Protein AF-A0A972SFL2-F1 (afdb_monomer)

Radius of gyration: 15.7 Å; Cα contacts (8 Å, |Δi|>4): 318; chains: 1; bounding box: 40×34×41 Å

pLDDT: mean 95.36, std 5.45, range [62.06, 98.88]

Foldseek 3Di:
DPDDPWQEEEEEEELQLQADPVQADGHLVSLLVVLVVVVVVLVVNHQYEYEYWQSRHADLVVCVVVPHDQFVRLQVRLVSSLVSLVSNCVSNVVVVAAEFEEECDDDPVRHHHDDLVVSLVCSVVSHYYYYTSQNVGTPDDNVNSQVVSCVSSVTPYYHYDDPDPDDDPDDD

Structure (mmCIF, N/CA/C/O backbone):
data_AF-A0A972SFL2-F1
#
_entry.id   AF-A0A972SFL2-F1
#
loop_
_atom_site.group_PDB
_atom_site.id
_atom_site.type_symbol
_atom_site.label_atom_id
_atom_site.label_alt_id
_atom_site.label_comp_id
_atom_site.label_asym_id
_atom_site.label_entity_id
_atom_site.label_seq_id
_atom_site.pdbx_PDB_ins_code
_atom_site.Cartn_x
_atom_site.Cartn_y
_atom_site.Cartn_z
_atom_site.occupancy
_atom_site.B_iso_or_equiv
_atom_site.auth_seq_id
_atom_site.auth_comp_id
_atom_site.auth_asym_id
_atom_site.auth_atom_id
_atom_site.pdbx_PDB_model_num
ATOM 1 N N . MET A 1 1 ? -21.020 10.020 18.084 1.00 62.06 1 MET A N 1
ATOM 2 C CA . MET A 1 1 ? -20.010 10.045 17.001 1.00 62.06 1 MET A CA 1
ATOM 3 C C . MET A 1 1 ? -20.737 10.301 15.691 1.00 62.06 1 MET A C 1
ATOM 5 O O . MET A 1 1 ? -21.843 9.782 15.561 1.00 62.06 1 MET A O 1
ATOM 9 N N . PRO A 1 2 ? -20.192 11.111 14.768 1.00 68.44 2 PRO A N 1
ATOM 10 C CA . PRO A 1 2 ? -20.811 11.313 13.460 1.00 68.44 2 PRO A CA 1
ATOM 11 C C . PRO A 1 2 ? -20.962 9.970 12.733 1.00 68.44 2 PRO A C 1
ATOM 13 O O . PRO A 1 2 ? -20.103 9.094 12.849 1.00 68.44 2 PRO A O 1
ATOM 16 N N . GLN A 1 3 ? -22.070 9.790 12.015 1.00 87.25 3 GLN A N 1
ATOM 17 C CA . GLN A 1 3 ? -22.313 8.579 11.235 1.00 87.25 3 GLN A CA 1
ATOM 18 C C . GLN A 1 3 ? -21.307 8.510 10.079 1.00 87.25 3 GLN A C 1
ATOM 20 O O . GLN A 1 3 ? -21.287 9.379 9.209 1.00 87.25 3 GLN A O 1
ATOM 25 N N . LEU A 1 4 ? -20.458 7.481 10.073 1.00 93.62 4 LEU A N 1
ATOM 26 C CA . LEU A 1 4 ? -19.480 7.272 9.006 1.00 93.62 4 LEU A CA 1
ATOM 27 C C . LEU A 1 4 ? -20.191 6.881 7.705 1.00 93.62 4 LEU A C 1
ATOM 29 O O . LEU A 1 4 ? -20.907 5.879 7.674 1.00 93.62 4 LEU A O 1
ATOM 33 N N . LYS A 1 5 ? -19.945 7.630 6.621 1.00 95.19 5 LYS A N 1
ATOM 34 C CA . LYS A 1 5 ? -20.406 7.261 5.270 1.00 95.19 5 LYS A CA 1
ATOM 35 C C . LYS A 1 5 ? -19.724 5.985 4.765 1.00 95.19 5 LYS A C 1
ATOM 37 O O . LYS A 1 5 ? -20.370 5.163 4.127 1.00 95.19 5 LYS A O 1
ATOM 42 N N . TYR A 1 6 ? -18.439 5.823 5.082 1.00 97.75 6 TYR A N 1
ATOM 43 C CA . TYR A 1 6 ? -17.633 4.656 4.727 1.00 97.75 6 TYR A CA 1
ATOM 44 C C . TYR A 1 6 ? -17.001 4.075 5.992 1.00 97.75 6 TYR A C 1
ATOM 46 O O . TYR A 1 6 ? -16.354 4.794 6.754 1.00 97.75 6 TYR A O 1
ATOM 54 N N . LYS A 1 7 ? -17.198 2.778 6.226 1.00 97.38 7 LYS A N 1
ATOM 55 C CA . LYS A 1 7 ? -16.657 2.034 7.370 1.00 97.38 7 LYS A CA 1
ATOM 56 C C . LYS A 1 7 ? -15.306 1.410 7.046 1.00 97.38 7 LYS A C 1
ATOM 58 O O . LYS A 1 7 ? -14.456 1.324 7.930 1.00 97.38 7 LYS A O 1
ATOM 63 N N . ARG A 1 8 ? -15.103 0.975 5.801 1.00 98.56 8 ARG A N 1
ATOM 64 C CA . ARG A 1 8 ? -13.852 0.390 5.309 1.00 98.56 8 ARG A CA 1
ATOM 65 C C . ARG A 1 8 ? -13.439 1.071 4.018 1.00 98.56 8 ARG A C 1
ATOM 67 O O . ARG A 1 8 ? -14.210 1.115 3.068 1.00 98.56 8 ARG A O 1
ATOM 74 N N . ILE A 1 9 ? -12.208 1.560 3.968 1.00 98.69 9 ILE A N 1
ATOM 75 C CA . ILE A 1 9 ? -11.667 2.243 2.791 1.00 98.69 9 ILE A CA 1
ATOM 76 C C . ILE A 1 9 ? -10.372 1.583 2.336 1.00 98.69 9 ILE A C 1
ATOM 78 O O . ILE A 1 9 ? -9.632 1.023 3.151 1.00 98.69 9 ILE A O 1
ATOM 82 N N . LEU A 1 10 ? -10.074 1.704 1.044 1.00 98.81 10 LEU A N 1
ATOM 83 C CA . LEU A 1 10 ? -8.732 1.473 0.525 1.00 98.81 10 LEU A CA 1
ATOM 84 C C . LEU A 1 10 ? -8.165 2.780 -0.024 1.00 98.81 10 LEU A C 1
ATOM 86 O O . LEU A 1 10 ? -8.732 3.376 -0.936 1.00 98.81 10 LEU A O 1
ATOM 90 N N . LEU A 1 11 ? -7.035 3.212 0.525 1.00 98.44 11 LEU A N 1
ATOM 91 C CA . LEU A 1 11 ? -6.273 4.354 0.039 1.00 98.44 11 LEU A CA 1
ATOM 92 C C . LEU A 1 11 ? -5.210 3.863 -0.943 1.00 98.44 11 LEU A C 1
ATOM 94 O O . LEU A 1 11 ? -4.313 3.113 -0.560 1.00 98.44 11 LEU A O 1
ATOM 98 N N . LYS A 1 12 ? -5.275 4.302 -2.199 1.00 98.31 12 LYS A N 1
ATOM 99 C CA . LYS A 1 12 ? -4.183 4.118 -3.153 1.00 98.31 12 LYS A CA 1
ATOM 100 C C . LYS A 1 12 ? -3.318 5.366 -3.155 1.00 98.31 12 LYS A C 1
ATOM 102 O O . LYS A 1 12 ? -3.743 6.417 -3.627 1.00 98.31 12 LYS A O 1
ATOM 107 N N . LEU A 1 13 ? -2.092 5.232 -2.669 1.00 97.50 13 LEU A N 1
ATOM 108 C CA . LEU A 1 13 ? -1.100 6.299 -2.629 1.00 97.50 13 LEU A CA 1
ATOM 109 C C . LEU A 1 13 ? -0.102 6.139 -3.780 1.00 97.50 13 LEU A C 1
ATOM 111 O O . LEU A 1 13 ? 0.309 5.027 -4.126 1.00 97.50 13 LEU A O 1
ATOM 115 N N . SER A 1 14 ? 0.306 7.253 -4.388 1.00 95.50 14 SER A N 1
ATOM 116 C CA . SER A 1 14 ? 1.492 7.256 -5.249 1.00 95.50 14 SER A CA 1
ATOM 117 C C . SER A 1 14 ? 2.746 7.043 -4.400 1.00 95.50 14 SER A C 1
ATOM 119 O O . SER A 1 14 ? 2.810 7.520 -3.271 1.00 95.50 14 SER A O 1
ATOM 121 N N . GLY A 1 15 ? 3.763 6.377 -4.954 1.00 95.31 15 GLY A N 1
ATOM 122 C CA . GLY A 1 15 ? 5.074 6.305 -4.297 1.00 95.31 15 GLY A CA 1
ATOM 123 C C . GLY A 1 15 ? 5.714 7.687 -4.147 1.00 95.31 15 GLY A C 1
ATOM 124 O O . GLY A 1 15 ? 6.383 7.955 -3.161 1.00 95.31 15 GLY A O 1
ATOM 125 N N . GLU A 1 16 ? 5.420 8.606 -5.071 1.00 94.75 16 GLU A N 1
ATOM 126 C CA . GLU A 1 16 ? 5.873 10.004 -5.010 1.00 94.75 16 GLU A CA 1
ATOM 127 C C . GLU A 1 16 ? 5.412 10.737 -3.746 1.00 94.75 16 GLU A C 1
ATOM 129 O O . GLU A 1 16 ? 6.054 11.696 -3.341 1.00 94.75 16 GLU A O 1
ATOM 134 N N . ALA A 1 17 ? 4.340 10.279 -3.090 1.00 94.25 17 ALA A N 1
ATOM 135 C CA . ALA A 1 17 ? 3.892 10.856 -1.825 1.00 94.25 17 ALA A CA 1
ATOM 136 C C . ALA A 1 17 ? 4.887 10.621 -0.669 1.00 94.25 17 ALA A C 1
ATOM 138 O O . ALA A 1 17 ? 4.746 11.241 0.380 1.00 94.25 17 ALA A O 1
ATOM 139 N N . LEU A 1 18 ? 5.863 9.726 -0.855 1.00 95.69 18 LEU A N 1
ATOM 140 C CA . LEU A 1 18 ? 6.978 9.479 0.061 1.00 95.69 18 LEU A CA 1
ATOM 141 C C . LEU A 1 18 ? 8.311 10.034 -0.448 1.00 95.69 18 LEU A C 1
ATOM 143 O O . LEU A 1 18 ? 9.333 9.802 0.189 1.00 95.69 18 LEU A O 1
ATOM 147 N N . ALA A 1 19 ? 8.342 10.702 -1.600 1.00 94.50 19 ALA A N 1
ATOM 148 C CA . ALA A 1 19 ? 9.581 11.273 -2.105 1.00 94.50 19 ALA A CA 1
ATOM 149 C C . ALA A 1 19 ? 9.963 12.534 -1.307 1.00 94.50 19 ALA A C 1
ATOM 151 O O . ALA A 1 19 ? 9.071 13.284 -0.900 1.00 94.50 19 ALA A O 1
ATOM 152 N N . PRO A 1 20 ? 11.267 12.808 -1.126 1.00 92.62 20 PRO A N 1
ATOM 153 C CA . PRO A 1 20 ? 11.716 14.124 -0.685 1.00 92.62 20 PRO A CA 1
ATOM 154 C C . PRO A 1 20 ? 11.455 15.170 -1.794 1.00 92.62 20 PRO A C 1
ATOM 156 O O . PRO A 1 20 ? 11.117 14.790 -2.922 1.00 92.62 20 PRO A O 1
ATOM 159 N N . PRO A 1 21 ? 11.623 16.479 -1.529 1.00 86.31 21 PRO A N 1
ATOM 160 C CA . PRO A 1 21 ? 11.429 17.533 -2.532 1.00 86.31 21 PRO A CA 1
ATOM 161 C C . PRO A 1 21 ? 12.227 17.328 -3.831 1.00 86.31 21 PRO A C 1
ATOM 163 O O . PRO A 1 21 ? 11.761 17.698 -4.905 1.00 86.31 21 PRO A O 1
ATOM 166 N N . GLU A 1 22 ? 13.393 16.681 -3.752 1.00 84.12 22 GLU A N 1
ATOM 167 C CA . GLU A 1 22 ? 14.261 16.347 -4.889 1.00 84.12 22 GLU A CA 1
ATOM 168 C C . GLU A 1 22 ? 13.730 15.167 -5.737 1.00 84.12 22 GLU A C 1
ATOM 170 O O . GLU A 1 22 ? 14.279 14.849 -6.790 1.00 84.12 22 GLU A O 1
ATOM 175 N N . GLY A 1 23 ? 12.644 14.512 -5.305 1.00 83.56 23 GLY A N 1
ATOM 176 C CA . GLY A 1 23 ? 11.800 13.636 -6.125 1.00 83.56 23 GLY A CA 1
ATOM 177 C C . GLY A 1 23 ? 12.153 12.144 -6.146 1.00 83.56 23 GLY A C 1
ATOM 178 O O . GLY A 1 23 ? 11.332 11.343 -6.601 1.00 83.56 23 GLY A O 1
ATOM 179 N N . ARG A 1 24 ? 13.321 11.731 -5.636 1.00 90.81 24 ARG A N 1
ATOM 180 C CA . ARG A 1 24 ? 13.754 10.319 -5.616 1.00 90.81 24 ARG A CA 1
ATOM 181 C C . ARG A 1 24 ? 14.160 9.874 -4.213 1.00 90.81 24 ARG A C 1
ATOM 183 O O . ARG A 1 24 ? 14.866 10.588 -3.513 1.00 90.81 24 ARG A O 1
ATOM 190 N N . GLY A 1 25 ? 13.758 8.665 -3.829 1.00 94.50 25 GLY A N 1
ATOM 191 C CA . GLY A 1 25 ? 14.029 8.087 -2.511 1.00 94.50 25 GLY A CA 1
ATOM 192 C C . GLY A 1 25 ? 12.799 8.042 -1.606 1.00 94.50 25 GLY A C 1
ATOM 193 O O . GLY A 1 25 ? 11.668 8.225 -2.056 1.00 94.50 25 GLY A O 1
ATOM 194 N N . VAL A 1 26 ? 13.031 7.751 -0.328 1.00 96.25 26 VAL A N 1
ATOM 195 C CA . VAL A 1 26 ? 11.998 7.691 0.713 1.00 96.25 26 VAL A CA 1
ATOM 196 C C . VAL A 1 26 ? 12.344 8.714 1.785 1.00 96.25 26 VAL A C 1
ATOM 198 O O . VAL A 1 26 ? 13.393 8.599 2.414 1.00 96.25 26 VAL A O 1
ATOM 201 N N . ASP A 1 27 ? 11.471 9.695 1.991 1.00 96.19 27 ASP A N 1
ATOM 202 C CA . ASP A 1 27 ? 11.590 10.702 3.042 1.00 96.19 27 ASP A CA 1
ATOM 203 C C . ASP A 1 27 ? 10.779 10.283 4.284 1.00 96.19 27 ASP A C 1
ATOM 205 O O . ASP A 1 27 ? 9.542 10.220 4.227 1.00 96.19 27 ASP A O 1
ATOM 209 N N . PRO A 1 28 ? 11.436 10.026 5.432 1.00 94.06 28 PRO A N 1
ATOM 210 C CA . PRO A 1 28 ? 10.751 9.742 6.689 1.00 94.06 28 PRO A CA 1
ATOM 211 C C . PRO A 1 28 ? 9.761 10.836 7.111 1.00 94.06 28 PRO A C 1
ATOM 213 O O . PRO A 1 28 ? 8.713 10.517 7.670 1.00 94.06 28 PRO A O 1
ATOM 216 N N . LYS A 1 29 ? 10.035 12.114 6.810 1.00 95.62 29 LYS A N 1
ATOM 217 C CA . LYS A 1 29 ? 9.123 13.219 7.150 1.00 95.62 29 LYS A CA 1
ATOM 218 C C . LYS A 1 29 ? 7.843 13.155 6.323 1.00 95.62 29 LYS A C 1
ATOM 220 O O . LYS A 1 29 ? 6.752 13.359 6.853 1.00 95.62 29 LYS A O 1
ATOM 225 N N . ALA A 1 30 ? 7.949 12.826 5.036 1.00 96.06 30 ALA A N 1
ATOM 226 C CA . ALA A 1 30 ? 6.782 12.608 4.185 1.00 96.06 30 ALA A CA 1
ATOM 227 C C . ALA A 1 30 ? 5.932 11.428 4.696 1.00 96.06 30 ALA A C 1
ATOM 229 O O . ALA A 1 30 ? 4.703 11.531 4.776 1.00 96.06 30 ALA A O 1
ATOM 230 N N . ALA A 1 31 ? 6.581 10.340 5.130 1.00 97.25 31 ALA A N 1
ATOM 231 C CA . ALA A 1 31 ? 5.902 9.206 5.758 1.00 97.25 31 ALA A CA 1
ATOM 232 C C . ALA A 1 31 ? 5.160 9.608 7.045 1.00 97.25 31 ALA A C 1
ATOM 234 O O . ALA A 1 31 ? 4.014 9.205 7.235 1.00 97.25 31 ALA A O 1
ATOM 235 N N . GLU A 1 32 ? 5.758 10.448 7.895 1.00 97.62 32 GLU A N 1
ATOM 236 C CA . GLU A 1 32 ? 5.131 10.977 9.118 1.00 97.62 32 GLU A CA 1
ATOM 237 C C . GLU A 1 32 ? 3.900 11.839 8.825 1.00 97.62 32 GLU A C 1
ATOM 239 O O . GLU A 1 32 ? 2.864 11.701 9.483 1.00 97.62 32 GLU A O 1
ATOM 244 N N . VAL A 1 33 ? 3.971 12.700 7.806 1.00 96.81 33 VAL A N 1
ATOM 245 C CA . VAL A 1 33 ? 2.827 13.517 7.374 1.00 96.81 33 VAL A CA 1
ATOM 246 C C . VAL A 1 33 ? 1.670 12.629 6.912 1.00 96.81 33 VAL A C 1
ATOM 248 O O . VAL A 1 33 ? 0.519 12.863 7.296 1.00 96.81 33 VAL A O 1
ATOM 251 N N . LEU A 1 34 ? 1.953 11.588 6.123 1.00 97.00 34 LEU A N 1
ATOM 252 C CA . LEU A 1 34 ? 0.939 10.620 5.700 1.00 97.00 34 LEU A CA 1
ATOM 253 C C . LEU A 1 34 ? 0.387 9.816 6.879 1.00 97.00 34 LEU A C 1
ATOM 255 O O . LEU A 1 34 ? -0.830 9.658 6.986 1.00 97.00 34 LEU A O 1
ATOM 259 N N . ALA A 1 35 ? 1.251 9.358 7.784 1.00 98.19 35 ALA A N 1
ATOM 260 C CA . ALA A 1 35 ? 0.859 8.627 8.981 1.00 98.19 35 ALA A CA 1
ATOM 261 C C . ALA A 1 35 ? -0.088 9.450 9.863 1.00 98.19 35 ALA A C 1
ATOM 263 O O . ALA A 1 35 ? -1.104 8.928 10.324 1.00 98.19 35 ALA A O 1
ATOM 264 N N . LYS A 1 36 ? 0.172 10.755 10.026 1.00 97.81 36 LYS A N 1
ATOM 265 C CA . LYS A 1 36 ? -0.716 11.665 10.759 1.00 97.81 36 LYS A CA 1
ATOM 266 C C . LYS A 1 36 ? -2.114 11.721 10.135 1.00 97.81 36 LYS A C 1
ATOM 268 O O . LYS A 1 36 ? -3.095 11.549 10.857 1.00 97.81 36 LYS A O 1
ATOM 273 N N . ARG A 1 37 ? -2.207 11.895 8.811 1.00 96.88 37 ARG A N 1
ATOM 274 C CA . ARG A 1 37 ? -3.488 11.942 8.073 1.00 96.88 37 ARG A CA 1
ATOM 275 C C . ARG A 1 37 ? -4.244 10.616 8.147 1.00 96.88 37 ARG A C 1
ATOM 277 O O . ARG A 1 37 ? -5.445 10.598 8.402 1.00 96.88 37 ARG A O 1
ATOM 284 N N . ILE A 1 38 ? -3.543 9.495 7.970 1.00 97.81 38 ILE A N 1
ATOM 285 C CA . ILE A 1 38 ? -4.123 8.155 8.136 1.00 97.81 38 ILE A CA 1
ATOM 286 C C . ILE A 1 38 ? -4.640 7.985 9.567 1.00 97.81 38 ILE A C 1
ATOM 288 O O . ILE A 1 38 ? -5.743 7.481 9.763 1.00 97.81 38 ILE A O 1
ATOM 292 N N . GLY A 1 39 ? -3.886 8.459 10.560 1.00 97.44 39 GLY A N 1
ATOM 293 C CA . GLY A 1 39 ? -4.277 8.420 11.962 1.00 97.44 39 GLY A CA 1
ATOM 294 C C . GLY A 1 39 ? -5.501 9.265 12.292 1.00 97.44 39 GLY A C 1
ATOM 295 O O . GLY A 1 39 ? -6.322 8.850 13.104 1.00 97.44 39 GLY A O 1
ATOM 296 N N . GLU A 1 40 ? -5.667 10.422 11.654 1.00 96.69 40 GLU A N 1
ATOM 297 C CA . GLU A 1 40 ? -6.880 11.237 11.786 1.00 96.69 40 GLU A CA 1
ATOM 298 C C . GLU A 1 40 ? -8.118 10.465 11.324 1.00 96.69 40 GLU A C 1
ATOM 300 O O . GLU A 1 40 ? -9.105 10.423 12.053 1.00 96.69 40 GLU A O 1
ATOM 305 N N . VAL A 1 41 ? -8.040 9.780 10.179 1.00 96.06 41 VAL A N 1
ATOM 306 C CA . VAL A 1 41 ? -9.136 8.951 9.648 1.00 96.06 41 VAL A CA 1
ATOM 307 C C . VAL A 1 41 ? -9.372 7.705 10.505 1.00 96.06 41 VAL A C 1
ATOM 309 O O . VAL A 1 41 ? -10.512 7.377 10.832 1.00 96.06 41 VAL A O 1
ATOM 312 N N . HIS A 1 42 ? -8.302 7.018 10.906 1.00 97.19 42 HIS A N 1
ATOM 313 C CA . HIS A 1 42 ? -8.360 5.821 11.747 1.00 97.19 42 HIS A CA 1
ATOM 314 C C . HIS A 1 42 ? -9.040 6.093 13.096 1.00 97.19 42 HIS A C 1
ATOM 316 O O . HIS A 1 42 ? -9.912 5.326 13.506 1.00 97.19 42 HIS A O 1
ATOM 322 N N . ARG A 1 43 ? -8.737 7.230 13.740 1.00 96.12 43 ARG A N 1
ATOM 323 C CA . ARG A 1 43 ? -9.357 7.647 15.013 1.00 96.12 43 ARG A CA 1
ATOM 324 C C . ARG A 1 43 ? -10.867 7.879 14.924 1.00 96.12 43 ARG A C 1
ATOM 326 O O . ARG A 1 43 ? -11.534 7.856 15.954 1.00 96.12 43 ARG A O 1
ATOM 333 N N . LEU A 1 44 ? -11.422 8.056 13.723 1.00 95.94 44 LEU A N 1
ATOM 334 C CA . LEU A 1 44 ? -12.873 8.116 13.515 1.00 95.94 44 LEU A CA 1
ATOM 335 C C . LEU A 1 44 ? -13.545 6.732 13.591 1.00 95.94 44 LEU A C 1
ATOM 337 O O . LEU A 1 44 ? -14.770 6.655 13.553 1.00 95.94 44 LEU A O 1
ATOM 341 N N . GLY A 1 45 ? -12.770 5.645 13.688 1.00 96.00 45 GLY A N 1
ATOM 342 C CA . GLY A 1 45 ? -13.258 4.263 13.668 1.00 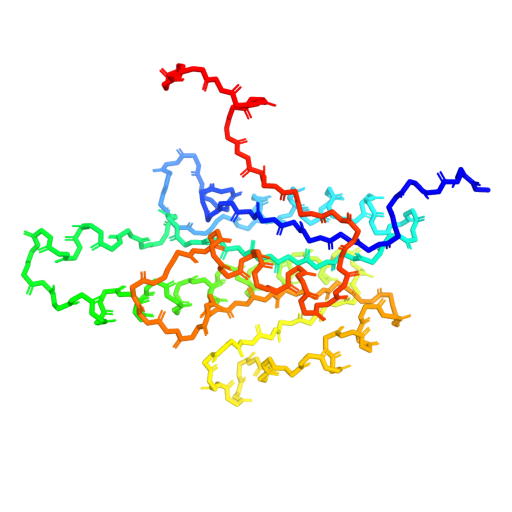96.00 45 GLY A CA 1
ATOM 343 C C . GLY A 1 45 ? -13.308 3.639 12.270 1.00 96.00 45 GLY A C 1
ATOM 344 O O . GLY A 1 45 ? -13.885 2.565 12.098 1.00 96.00 45 GLY A O 1
ATOM 345 N N . VAL A 1 46 ? -12.718 4.296 11.266 1.00 98.12 46 VAL A N 1
ATOM 346 C CA . VAL A 1 46 ? -12.640 3.782 9.892 1.00 98.12 46 VAL A CA 1
ATOM 347 C C . VAL A 1 46 ? -11.572 2.692 9.801 1.00 98.12 46 VAL A C 1
ATOM 349 O O . VAL A 1 46 ? -10.445 2.852 10.266 1.00 98.12 46 VAL A O 1
ATOM 352 N N . GLN A 1 47 ? -11.905 1.586 9.141 1.00 98.69 47 GLN A N 1
ATOM 353 C CA . GLN A 1 47 ? -10.959 0.530 8.800 1.00 98.69 47 GLN A CA 1
ATOM 354 C C . GLN A 1 47 ? -10.165 0.940 7.556 1.00 98.69 47 GLN A C 1
ATOM 356 O O . GLN A 1 47 ? -10.725 1.043 6.463 1.00 98.69 47 GLN A O 1
ATOM 361 N N . VAL A 1 48 ? -8.863 1.177 7.721 1.00 98.81 48 VAL A N 1
ATOM 362 C CA . VAL A 1 48 ? -8.007 1.728 6.663 1.00 98.81 48 VAL A CA 1
ATOM 363 C C . VAL A 1 48 ? -7.087 0.651 6.095 1.00 98.81 48 VAL A C 1
ATOM 365 O O . VAL A 1 48 ? -6.215 0.127 6.793 1.00 98.81 48 VAL A O 1
ATOM 368 N N . ALA A 1 49 ? -7.255 0.358 4.807 1.00 98.88 49 ALA A N 1
ATOM 369 C CA . ALA A 1 49 ? -6.269 -0.355 4.008 1.00 98.88 49 ALA A CA 1
ATOM 370 C C . ALA A 1 49 ? -5.517 0.618 3.093 1.00 98.88 49 ALA A C 1
ATOM 372 O O . ALA A 1 49 ? -6.079 1.617 2.644 1.00 98.88 49 ALA A O 1
ATOM 373 N N . VAL A 1 50 ? -4.258 0.320 2.789 1.00 98.81 50 VAL A N 1
ATOM 374 C CA . VAL A 1 50 ? -3.398 1.154 1.944 1.00 98.81 50 VAL A CA 1
ATOM 375 C C . VAL A 1 50 ? -2.731 0.297 0.876 1.00 98.81 50 VAL A C 1
ATOM 377 O O . VAL A 1 50 ? -2.187 -0.757 1.184 1.00 98.81 50 VAL A O 1
ATOM 380 N N . VAL A 1 51 ? -2.721 0.765 -0.369 1.00 98.75 51 VAL A N 1
ATOM 381 C CA . VAL A 1 51 ? -1.818 0.298 -1.431 1.00 98.75 51 VAL A CA 1
ATOM 382 C C . VAL A 1 51 ? -0.926 1.469 -1.805 1.00 98.75 51 VAL A C 1
ATOM 384 O O . VAL A 1 51 ? -1.429 2.550 -2.104 1.00 98.75 51 VAL A O 1
ATOM 387 N N . ILE A 1 52 ? 0.390 1.273 -1.810 1.00 98.00 52 ILE A N 1
ATOM 388 C CA . ILE A 1 52 ? 1.346 2.330 -2.149 1.00 98.00 52 ILE A CA 1
ATOM 389 C C . ILE A 1 52 ? 2.154 1.968 -3.392 1.00 98.00 52 ILE A C 1
ATOM 391 O O . ILE A 1 52 ? 2.635 0.847 -3.544 1.00 98.00 52 ILE A O 1
ATOM 395 N N . GLY A 1 53 ? 2.261 2.925 -4.315 1.00 97.12 53 GLY A N 1
ATOM 396 C CA . GLY A 1 53 ? 3.098 2.804 -5.503 1.00 97.12 53 GLY A CA 1
ATOM 397 C C . GLY A 1 53 ? 4.590 2.946 -5.201 1.00 97.12 53 GLY A C 1
ATOM 398 O O . GLY A 1 53 ? 4.987 3.124 -4.057 1.00 97.12 53 GLY A O 1
ATOM 399 N N . ALA A 1 54 ? 5.415 2.895 -6.248 1.00 96.25 54 ALA A N 1
ATOM 400 C CA . ALA A 1 54 ? 6.878 2.896 -6.134 1.00 96.25 54 ALA A CA 1
ATOM 401 C C . ALA A 1 54 ? 7.589 3.945 -7.008 1.00 96.25 54 ALA A C 1
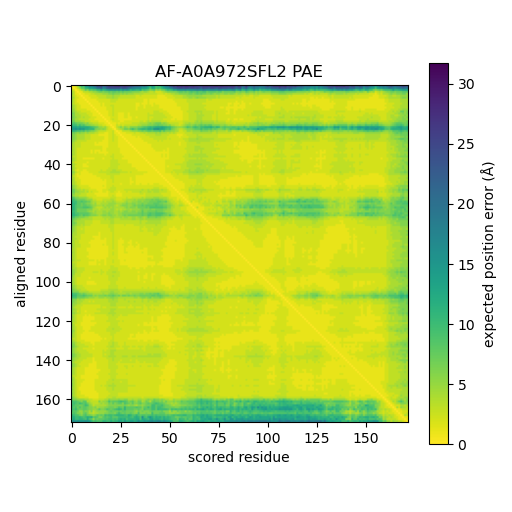ATOM 403 O O . ALA A 1 54 ? 8.805 3.893 -7.145 1.00 96.25 54 ALA A O 1
ATOM 404 N N . GLY A 1 55 ? 6.859 4.901 -7.596 1.00 93.75 55 GLY A N 1
ATOM 405 C CA . GLY A 1 55 ? 7.415 5.861 -8.568 1.00 93.75 55 GLY A CA 1
ATOM 406 C C . GLY A 1 55 ? 8.531 6.776 -8.041 1.00 93.75 55 GLY A C 1
ATOM 407 O O . GLY A 1 55 ? 9.243 7.373 -8.841 1.00 93.75 55 GLY A O 1
ATOM 408 N N . ASN A 1 56 ? 8.696 6.863 -6.719 1.00 95.56 56 ASN A N 1
ATOM 409 C CA . ASN A 1 56 ? 9.796 7.543 -6.028 1.00 95.56 56 ASN A CA 1
ATOM 410 C C . ASN A 1 56 ? 11.107 6.735 -5.998 1.00 95.56 56 ASN A C 1
ATOM 412 O O . ASN A 1 56 ? 12.175 7.304 -5.793 1.00 95.56 56 ASN A O 1
ATOM 416 N N . LEU A 1 57 ? 11.042 5.414 -6.170 1.00 96.12 57 LEU A N 1
ATOM 417 C CA . LEU A 1 57 ? 12.193 4.505 -6.124 1.00 96.12 57 LEU A CA 1
ATOM 418 C C . LEU A 1 57 ? 12.491 3.896 -7.492 1.00 96.12 57 LEU A C 1
ATOM 420 O O . LEU A 1 57 ? 13.653 3.760 -7.879 1.00 96.12 57 LEU A O 1
ATOM 424 N N . TRP A 1 58 ? 11.436 3.526 -8.215 1.00 94.94 58 TRP A N 1
ATOM 425 C CA . TRP A 1 58 ? 11.526 2.807 -9.472 1.00 94.94 58 TRP A CA 1
ATOM 426 C C . TRP A 1 58 ? 10.399 3.189 -10.432 1.00 94.94 58 TRP A C 1
ATOM 428 O O . TRP A 1 58 ? 9.214 3.147 -10.088 1.00 94.94 58 TRP A O 1
ATOM 438 N N . ARG A 1 59 ? 10.775 3.490 -11.677 1.00 89.38 59 ARG A N 1
ATOM 439 C CA . ARG A 1 59 ? 9.858 3.650 -12.808 1.00 89.38 59 ARG A CA 1
ATOM 440 C C . ARG A 1 59 ? 10.221 2.622 -13.872 1.00 89.38 59 ARG A C 1
ATOM 442 O O . ARG A 1 59 ? 11.267 2.733 -14.497 1.00 89.38 59 ARG A O 1
ATOM 449 N N . GLY A 1 60 ? 9.345 1.643 -14.109 1.00 85.69 60 GLY A N 1
ATOM 450 C CA . GLY A 1 60 ? 9.624 0.537 -15.039 1.00 85.69 60 GLY A CA 1
ATOM 451 C C . GLY A 1 60 ? 10.004 0.987 -16.456 1.00 85.69 60 GLY A C 1
ATOM 452 O O . GLY A 1 60 ? 10.836 0.350 -17.095 1.00 85.69 60 GLY A O 1
ATOM 453 N N . ALA A 1 61 ? 9.475 2.129 -16.910 1.00 87.94 61 ALA A N 1
ATOM 454 C CA . ALA A 1 61 ? 9.830 2.732 -18.195 1.00 87.94 61 ALA A CA 1
ATOM 455 C C . ALA A 1 61 ? 11.338 3.033 -18.332 1.00 87.94 61 ALA A C 1
ATOM 457 O O . ALA A 1 61 ? 11.888 2.849 -19.415 1.00 87.94 61 ALA A O 1
ATOM 458 N N . GLU A 1 62 ? 12.019 3.424 -17.246 1.00 87.56 62 GLU A N 1
ATOM 459 C CA . GLU A 1 62 ? 13.470 3.677 -17.251 1.00 87.56 62 GLU A CA 1
ATOM 460 C C . GLU A 1 62 ? 14.266 2.392 -17.514 1.00 87.56 62 GLU A C 1
ATOM 462 O O . GLU A 1 62 ? 15.251 2.410 -18.249 1.00 87.56 62 GLU A O 1
ATOM 467 N N . GLY A 1 63 ? 13.835 1.266 -16.936 1.00 88.38 63 GLY A N 1
ATOM 468 C CA . GLY A 1 63 ? 14.467 -0.035 -17.159 1.00 88.38 63 GLY A CA 1
ATOM 469 C C . GLY A 1 63 ? 14.270 -0.526 -18.593 1.00 88.38 63 GLY A C 1
ATOM 470 O O . GLY A 1 63 ? 15.232 -0.920 -19.252 1.00 88.38 63 GLY A O 1
ATOM 471 N N . LEU A 1 64 ? 13.035 -0.445 -19.095 1.00 90.88 64 LEU A N 1
ATOM 472 C CA . LEU A 1 64 ? 12.684 -0.861 -20.457 1.00 90.88 64 LEU A CA 1
ATOM 473 C C . LEU A 1 64 ? 13.473 -0.087 -21.516 1.00 90.88 64 LEU A C 1
ATOM 475 O O . LEU A 1 64 ? 14.012 -0.688 -22.442 1.00 90.88 64 LEU A O 1
ATOM 479 N N . ALA A 1 65 ? 13.611 1.231 -21.343 1.00 92.31 65 ALA A N 1
ATOM 480 C CA . ALA A 1 65 ? 14.384 2.085 -22.247 1.00 92.31 65 ALA A CA 1
ATOM 481 C C . ALA A 1 65 ? 15.870 1.690 -22.340 1.00 92.31 65 ALA A C 1
ATOM 483 O O . ALA A 1 65 ? 16.556 2.071 -23.285 1.00 92.31 65 ALA A O 1
ATOM 484 N N . ARG A 1 66 ? 16.375 0.919 -21.369 1.00 93.31 66 ARG A N 1
ATOM 485 C CA . ARG A 1 66 ? 17.765 0.447 -21.295 1.00 93.31 66 ARG A CA 1
ATOM 486 C C . ARG A 1 66 ? 17.904 -1.052 -21.584 1.00 93.31 66 ARG A C 1
ATOM 488 O O . ARG A 1 66 ? 18.956 -1.620 -21.306 1.00 93.31 66 ARG A O 1
ATOM 495 N N . GLY A 1 67 ? 16.865 -1.688 -22.131 1.00 94.06 67 GLY A N 1
ATOM 496 C CA . GLY A 1 67 ? 16.886 -3.096 -22.542 1.00 94.06 67 GLY A CA 1
ATOM 497 C C . GLY A 1 67 ? 16.595 -4.103 -21.427 1.00 94.06 67 GLY A C 1
ATOM 498 O O . GLY A 1 67 ? 16.852 -5.291 -21.604 1.00 94.06 67 GLY A O 1
ATOM 499 N N . MET A 1 68 ? 16.072 -3.662 -20.278 1.00 96.00 68 MET A N 1
ATOM 500 C CA . MET A 1 68 ? 15.629 -4.580 -19.227 1.00 96.00 68 MET A CA 1
ATOM 501 C C . MET A 1 68 ? 14.381 -5.348 -19.671 1.00 96.00 68 MET A C 1
ATOM 503 O O . MET A 1 68 ? 13.458 -4.765 -20.239 1.00 96.00 68 MET A O 1
ATOM 507 N N . ASP A 1 69 ? 14.321 -6.637 -19.342 1.00 96.81 69 ASP A N 1
ATOM 508 C CA . ASP A 1 69 ? 13.101 -7.423 -19.497 1.00 96.81 69 ASP A CA 1
ATOM 509 C C . ASP A 1 69 ? 11.941 -6.827 -18.674 1.00 96.81 69 ASP A C 1
ATOM 511 O O . ASP A 1 69 ? 12.108 -6.386 -17.530 1.00 96.81 69 ASP A O 1
ATOM 515 N N . ARG A 1 70 ? 10.738 -6.839 -19.255 1.00 95.06 70 ARG A N 1
ATOM 516 C CA . ARG A 1 70 ? 9.557 -6.221 -18.649 1.00 95.06 70 ARG A CA 1
ATOM 517 C C . ARG A 1 70 ? 9.179 -6.867 -17.322 1.00 95.06 70 ARG A C 1
ATOM 519 O O . ARG A 1 70 ? 8.850 -6.145 -16.381 1.00 95.06 70 ARG A O 1
ATOM 526 N N . ALA A 1 71 ? 9.230 -8.194 -17.230 1.00 96.25 71 ALA A N 1
ATOM 527 C CA . ALA A 1 71 ? 8.870 -8.882 -15.998 1.00 96.25 71 ALA A CA 1
ATOM 528 C C . ALA A 1 71 ? 9.850 -8.541 -14.873 1.00 96.25 71 ALA A C 1
ATOM 530 O O . ALA A 1 71 ? 9.434 -8.223 -13.758 1.00 96.25 71 ALA A O 1
ATOM 531 N N . THR A 1 72 ? 11.142 -8.502 -15.195 1.00 96.94 72 THR A N 1
ATOM 532 C CA . THR A 1 72 ? 12.199 -8.082 -14.266 1.00 96.94 72 THR A CA 1
ATOM 533 C C . THR A 1 72 ? 11.980 -6.652 -13.762 1.00 96.94 72 THR A C 1
ATOM 535 O O . TH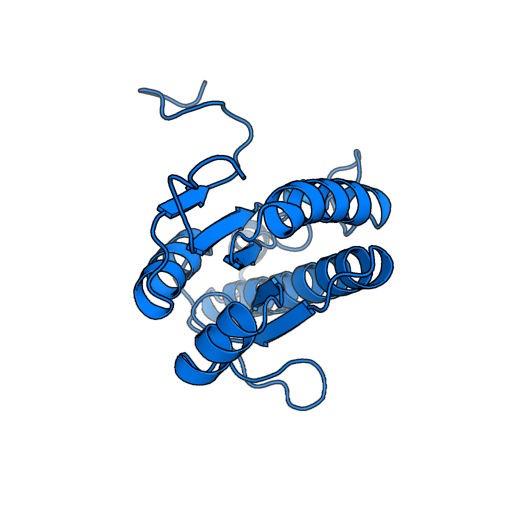R A 1 72 ? 12.009 -6.411 -12.552 1.00 96.94 72 THR A O 1
ATOM 538 N N . ALA A 1 73 ? 11.680 -5.709 -14.663 1.00 96.94 73 ALA A N 1
ATOM 539 C CA . ALA A 1 73 ? 11.393 -4.323 -14.296 1.00 96.94 73 ALA A CA 1
ATOM 540 C C . ALA A 1 73 ? 10.164 -4.204 -13.377 1.00 96.94 73 ALA A C 1
ATOM 542 O O . ALA A 1 73 ? 10.168 -3.418 -12.427 1.00 96.94 73 ALA A O 1
ATOM 543 N N . ASP A 1 74 ? 9.117 -4.992 -13.616 1.00 97.12 74 ASP A N 1
ATOM 544 C CA . ASP A 1 74 ? 7.917 -4.968 -12.780 1.00 97.12 74 ASP A CA 1
ATOM 545 C C . ASP A 1 74 ? 8.170 -5.598 -11.398 1.00 97.12 74 ASP A C 1
ATOM 547 O O . ASP A 1 74 ? 7.696 -5.061 -10.394 1.00 97.12 74 ASP A O 1
ATOM 551 N N . TYR A 1 75 ? 8.979 -6.662 -11.300 1.00 97.38 75 TYR A N 1
ATOM 552 C CA . TYR A 1 75 ? 9.412 -7.216 -10.008 1.00 97.38 75 TYR A CA 1
ATOM 553 C C . TYR A 1 75 ? 10.224 -6.217 -9.187 1.00 97.38 75 TYR A C 1
ATOM 555 O O . TYR A 1 75 ? 9.967 -6.073 -7.991 1.00 97.38 75 TYR A O 1
ATOM 563 N N . MET A 1 76 ? 11.130 -5.461 -9.813 1.00 97.62 76 MET A N 1
ATOM 564 C CA . MET A 1 76 ? 11.828 -4.362 -9.134 1.00 97.62 76 MET A CA 1
ATOM 565 C C . MET A 1 76 ? 10.840 -3.322 -8.595 1.00 97.62 76 MET A C 1
ATOM 567 O O . MET A 1 76 ? 10.959 -2.887 -7.450 1.00 97.62 76 MET A O 1
ATOM 571 N N . GLY A 1 77 ? 9.812 -2.982 -9.379 1.00 97.50 77 GLY A N 1
ATOM 572 C CA . GLY A 1 77 ? 8.725 -2.112 -8.935 1.00 97.50 77 GLY A CA 1
ATOM 573 C C . GLY A 1 77 ? 7.962 -2.678 -7.738 1.00 97.50 77 GLY A C 1
ATOM 574 O O . GLY A 1 77 ? 7.727 -1.962 -6.766 1.00 97.50 77 GLY A O 1
ATOM 575 N N . MET A 1 78 ? 7.615 -3.965 -7.763 1.00 98.12 78 MET A N 1
ATOM 576 C CA . MET A 1 78 ? 6.928 -4.639 -6.659 1.00 98.12 78 MET A CA 1
ATOM 577 C C . MET A 1 78 ? 7.774 -4.647 -5.378 1.00 98.12 78 MET A C 1
ATOM 579 O O . MET A 1 78 ? 7.253 -4.322 -4.311 1.00 98.12 78 MET A O 1
ATOM 583 N N . LEU A 1 79 ? 9.077 -4.921 -5.468 1.00 98.12 79 LEU A N 1
ATOM 584 C CA . LEU A 1 79 ? 9.990 -4.832 -4.322 1.00 98.12 79 LEU A CA 1
ATOM 585 C C . LEU A 1 79 ? 10.109 -3.394 -3.799 1.00 98.12 79 LEU A C 1
ATOM 587 O O . LEU A 1 79 ? 10.061 -3.168 -2.591 1.00 98.12 79 LEU A O 1
ATOM 591 N N . ALA A 1 80 ? 10.156 -2.403 -4.687 1.00 98.06 80 ALA A N 1
ATOM 592 C CA . ALA A 1 80 ? 10.148 -1.000 -4.294 1.00 98.06 80 ALA A CA 1
ATOM 593 C C . ALA A 1 80 ? 8.847 -0.593 -3.567 1.00 98.06 80 ALA A C 1
ATOM 595 O O . ALA A 1 80 ? 8.896 0.186 -2.614 1.00 98.06 80 ALA A O 1
ATOM 596 N N . THR A 1 81 ? 7.683 -1.166 -3.918 1.00 98.38 81 THR A N 1
ATOM 597 C CA . THR A 1 81 ? 6.453 -0.933 -3.129 1.00 98.38 81 THR A CA 1
ATOM 598 C C . THR A 1 81 ? 6.565 -1.477 -1.705 1.00 98.38 81 THR A C 1
ATOM 600 O O . THR A 1 81 ? 6.000 -0.885 -0.788 1.00 98.38 81 THR A O 1
ATOM 603 N N . MET A 1 82 ? 7.320 -2.562 -1.490 1.00 98.31 82 MET A N 1
ATOM 604 C CA . MET A 1 82 ? 7.558 -3.097 -0.147 1.00 98.31 82 MET A CA 1
ATOM 605 C C . MET A 1 82 ? 8.444 -2.177 0.683 1.00 98.31 82 MET A C 1
ATOM 607 O O . MET A 1 82 ? 8.165 -1.984 1.862 1.00 98.31 82 MET A O 1
ATOM 611 N N . MET A 1 83 ? 9.456 -1.554 0.075 1.00 98.25 83 MET A N 1
ATOM 612 C CA . MET A 1 83 ? 10.284 -0.550 0.755 1.00 98.25 83 MET A CA 1
ATOM 613 C C . MET A 1 83 ? 9.426 0.619 1.258 1.00 98.25 83 MET A C 1
ATOM 615 O O . MET A 1 83 ? 9.499 0.989 2.428 1.00 98.25 83 MET A O 1
ATOM 619 N N . ASN A 1 84 ? 8.542 1.139 0.401 1.00 98.31 84 ASN A N 1
ATOM 620 C CA . ASN A 1 84 ? 7.589 2.183 0.778 1.00 98.31 84 ASN A CA 1
ATOM 621 C C . ASN A 1 84 ? 6.592 1.718 1.850 1.00 98.31 84 ASN A C 1
ATOM 623 O O . ASN A 1 84 ? 6.264 2.479 2.759 1.00 98.31 84 ASN A O 1
ATOM 627 N N . ALA A 1 85 ? 6.114 0.473 1.764 1.00 98.50 85 ALA A N 1
ATOM 628 C CA . ALA A 1 85 ? 5.194 -0.090 2.747 1.00 98.50 85 ALA A CA 1
ATOM 629 C C . ALA A 1 85 ? 5.826 -0.185 4.143 1.00 98.50 85 ALA A C 1
ATOM 631 O O . ALA A 1 85 ? 5.163 0.137 5.125 1.00 98.50 85 ALA A O 1
ATOM 632 N N . LEU A 1 86 ? 7.099 -0.581 4.231 1.00 98.38 86 LEU A N 1
ATOM 633 C CA . LEU A 1 86 ? 7.837 -0.654 5.494 1.00 98.38 86 LEU A CA 1
ATOM 634 C C . LEU A 1 86 ? 8.082 0.733 6.096 1.00 98.38 86 LEU A C 1
ATOM 636 O O . LEU A 1 86 ? 7.860 0.921 7.288 1.00 98.38 86 LEU A O 1
ATOM 640 N N . ALA A 1 87 ? 8.471 1.713 5.276 1.00 98.31 87 ALA A N 1
ATOM 641 C CA . ALA A 1 87 ? 8.661 3.087 5.741 1.00 98.31 87 ALA A CA 1
ATOM 642 C C . ALA A 1 87 ? 7.358 3.701 6.278 1.00 98.31 87 ALA A C 1
ATOM 644 O O . ALA A 1 87 ? 7.343 4.336 7.331 1.00 98.31 87 ALA A O 1
ATOM 645 N N . LEU A 1 88 ? 6.243 3.474 5.576 1.00 98.56 88 LEU A N 1
ATOM 646 C CA . LEU A 1 88 ? 4.936 3.941 6.024 1.00 98.56 88 LEU A CA 1
ATOM 647 C C . LEU A 1 88 ? 4.453 3.186 7.273 1.00 98.56 88 LEU A C 1
ATOM 649 O O . LEU A 1 88 ? 3.855 3.801 8.151 1.00 98.56 88 LEU A O 1
ATOM 653 N N . MET A 1 89 ? 4.720 1.880 7.375 1.00 98.62 89 MET A N 1
ATOM 654 C CA . MET A 1 89 ? 4.410 1.090 8.570 1.00 98.62 89 MET A CA 1
ATOM 655 C C . MET A 1 89 ? 5.098 1.670 9.803 1.00 98.62 89 MET A C 1
ATOM 657 O O . MET A 1 89 ? 4.407 1.952 10.776 1.00 98.62 89 MET A O 1
ATOM 661 N N . ASP A 1 90 ? 6.413 1.895 9.743 1.00 98.50 90 ASP A N 1
ATOM 662 C CA . ASP A 1 90 ? 7.174 2.480 10.853 1.00 98.50 90 ASP A CA 1
ATOM 663 C C . ASP A 1 90 ? 6.581 3.828 11.288 1.00 98.50 90 ASP A C 1
ATOM 665 O O . ASP A 1 90 ? 6.284 4.031 12.464 1.00 98.50 90 ASP A O 1
ATOM 669 N N . ALA A 1 91 ? 6.310 4.725 10.336 1.00 98.56 91 ALA A N 1
ATOM 670 C CA . ALA A 1 91 ? 5.735 6.032 10.637 1.00 98.56 91 ALA A CA 1
ATOM 671 C C . ALA A 1 91 ? 4.347 5.941 11.305 1.00 98.56 91 ALA A C 1
ATOM 673 O O . ALA A 1 91 ? 4.057 6.696 12.236 1.00 98.56 91 ALA A O 1
ATOM 674 N N . ILE A 1 92 ? 3.487 5.014 10.865 1.00 98.62 92 ILE A N 1
ATOM 675 C CA . ILE A 1 92 ? 2.158 4.803 11.460 1.00 98.62 92 ILE A CA 1
ATOM 676 C C . ILE A 1 92 ? 2.268 4.160 12.851 1.00 98.62 92 ILE A C 1
ATOM 678 O O . ILE A 1 92 ? 1.552 4.563 13.771 1.00 98.62 92 ILE A O 1
ATOM 682 N N . GLU A 1 93 ? 3.176 3.201 13.040 1.00 98.44 93 GLU A N 1
ATOM 683 C CA . GLU A 1 93 ? 3.391 2.564 14.343 1.00 98.44 93 GLU A CA 1
ATOM 684 C C . GLU A 1 93 ? 3.998 3.535 15.362 1.00 98.44 93 GLU A C 1
ATOM 686 O O . GLU A 1 93 ? 3.542 3.570 16.506 1.00 98.44 93 GLU A O 1
ATOM 691 N N . ARG A 1 94 ? 4.925 4.412 14.948 1.00 97.69 94 ARG A N 1
ATOM 692 C CA . ARG A 1 94 ? 5.428 5.520 15.785 1.00 97.69 94 ARG A CA 1
ATOM 693 C C . ARG A 1 94 ? 4.334 6.514 16.176 1.00 97.69 94 ARG A C 1
ATOM 695 O O . ARG A 1 94 ? 4.425 7.132 17.233 1.00 97.69 94 ARG A O 1
ATOM 702 N N . ALA A 1 95 ? 3.274 6.632 15.376 1.00 96.38 95 ALA A N 1
ATOM 703 C CA . ALA A 1 95 ? 2.075 7.400 15.716 1.00 96.38 95 ALA A CA 1
ATOM 704 C C . ALA A 1 95 ? 1.094 6.641 16.641 1.00 96.38 95 ALA A C 1
ATOM 706 O O . ALA A 1 95 ? -0.010 7.127 16.897 1.00 96.38 95 ALA A O 1
ATOM 707 N N . GLY A 1 96 ? 1.475 5.462 17.146 1.00 97.25 96 GLY A N 1
ATOM 708 C CA . GLY A 1 96 ? 0.702 4.670 18.105 1.00 97.25 96 GLY A CA 1
ATOM 709 C C . GLY A 1 96 ? -0.411 3.827 17.483 1.00 97.25 96 GLY A C 1
ATOM 710 O O . GLY A 1 96 ? -1.294 3.361 18.203 1.00 97.25 96 GLY A O 1
ATOM 711 N N . ILE A 1 97 ? -0.404 3.631 16.161 1.00 98.25 97 ILE A N 1
ATOM 712 C CA . ILE A 1 97 ? -1.458 2.903 15.448 1.00 98.25 97 ILE A CA 1
ATOM 713 C C . ILE A 1 97 ? -0.932 1.525 15.024 1.00 98.25 97 ILE A C 1
ATOM 715 O O . ILE A 1 97 ? -0.027 1.438 14.190 1.00 98.25 97 ILE A O 1
ATOM 719 N N . PRO A 1 98 ? -1.509 0.425 15.543 1.00 98.25 98 PRO A N 1
ATOM 720 C CA . PRO A 1 98 ? -1.102 -0.919 15.156 1.00 98.25 98 PRO A CA 1
ATOM 721 C C . PRO A 1 98 ? -1.254 -1.146 13.648 1.00 98.25 98 PRO A C 1
ATOM 723 O O . PRO A 1 98 ? -2.355 -1.011 13.106 1.00 98.25 98 PRO A O 1
ATOM 726 N N . THR A 1 99 ? -0.172 -1.547 12.979 1.00 98.69 99 THR A N 1
ATOM 727 C CA . THR A 1 99 ? -0.138 -1.660 11.513 1.00 98.69 99 THR A CA 1
ATOM 728 C C . THR A 1 99 ? 0.385 -3.016 11.070 1.00 98.69 99 THR A C 1
ATOM 730 O O . THR A 1 99 ? 1.175 -3.652 11.759 1.00 98.69 99 THR A O 1
ATOM 733 N N . ARG A 1 100 ? -0.084 -3.529 9.933 1.00 98.56 100 ARG A N 1
ATOM 734 C CA . ARG A 1 100 ? 0.442 -4.764 9.340 1.00 98.56 100 ARG A CA 1
ATOM 735 C C . ARG A 1 100 ? 0.711 -4.582 7.863 1.00 98.56 100 ARG A C 1
ATOM 737 O O . ARG A 1 100 ? -0.172 -4.159 7.123 1.00 98.56 100 ARG A O 1
ATOM 744 N N . VAL A 1 101 ? 1.913 -4.960 7.446 1.00 98.69 101 VAL A N 1
ATOM 745 C CA . VAL A 1 101 ? 2.281 -5.053 6.036 1.00 98.69 101 VAL A CA 1
ATOM 746 C C . VAL A 1 101 ? 2.014 -6.473 5.555 1.00 98.69 101 VAL A C 1
ATOM 748 O O . VAL A 1 101 ? 2.448 -7.445 6.180 1.00 98.69 101 VAL A O 1
ATOM 751 N N . GLN A 1 102 ? 1.305 -6.588 4.436 1.00 98.62 102 GLN A N 1
ATOM 752 C CA . GLN A 1 102 ? 1.125 -7.842 3.722 1.00 98.62 102 GLN A CA 1
ATOM 753 C C . GLN A 1 102 ? 1.634 -7.717 2.290 1.00 98.62 102 GLN A C 1
ATOM 755 O O . GLN A 1 102 ? 1.388 -6.710 1.627 1.00 98.62 102 GLN A O 1
ATOM 760 N N . SER A 1 103 ? 2.327 -8.745 1.814 1.00 98.50 103 SER A N 1
ATOM 761 C CA . SER A 1 103 ? 2.953 -8.772 0.495 1.00 98.50 103 SER A CA 1
ATOM 762 C C . SER A 1 103 ? 2.254 -9.755 -0.437 1.00 98.50 103 SER A C 1
ATOM 764 O O . SER A 1 103 ? 1.915 -10.871 -0.038 1.00 98.50 103 SER A O 1
ATOM 766 N N . ALA A 1 104 ? 2.081 -9.367 -1.700 1.00 98.06 104 ALA A N 1
ATOM 767 C CA . ALA A 1 104 ? 1.674 -10.286 -2.763 1.00 98.06 104 ALA A CA 1
ATOM 768 C C . ALA A 1 104 ? 2.802 -11.246 -3.202 1.00 98.06 104 ALA A C 1
ATOM 770 O O . ALA A 1 104 ? 2.519 -12.264 -3.826 1.00 98.06 104 ALA A O 1
ATOM 771 N N . ILE A 1 105 ? 4.059 -10.940 -2.863 1.00 97.25 105 ILE A N 1
ATOM 772 C CA . ILE A 1 105 ? 5.235 -11.793 -3.096 1.00 97.25 105 ILE A CA 1
ATOM 773 C C . ILE A 1 105 ? 5.679 -12.381 -1.754 1.00 97.25 105 ILE A C 1
ATOM 775 O O . ILE A 1 105 ? 5.831 -11.645 -0.778 1.00 97.25 105 ILE A O 1
ATOM 779 N N . GLU A 1 106 ? 5.898 -13.693 -1.678 1.00 96.06 106 GLU A N 1
ATOM 780 C CA . GLU A 1 106 ? 6.310 -14.345 -0.431 1.00 96.06 106 GLU A CA 1
ATOM 781 C C . GLU A 1 106 ? 7.675 -13.822 0.057 1.00 96.06 106 GLU A C 1
ATOM 783 O O . GLU A 1 106 ? 8.678 -13.905 -0.646 1.00 96.06 106 GLU A O 1
ATOM 788 N N . MET A 1 107 ? 7.714 -13.283 1.282 1.00 95.31 107 MET A N 1
ATOM 789 C CA . MET A 1 107 ? 8.927 -12.747 1.917 1.00 95.31 107 MET A CA 1
ATOM 790 C C . MET A 1 107 ? 8.895 -12.960 3.432 1.00 95.31 107 MET A C 1
ATOM 792 O O . MET A 1 107 ? 8.672 -12.039 4.216 1.00 95.31 107 MET A O 1
ATOM 796 N N . ARG A 1 108 ? 9.109 -14.217 3.840 1.00 91.44 108 ARG A N 1
ATOM 797 C CA . ARG A 1 108 ? 8.855 -14.728 5.203 1.00 91.44 108 ARG A CA 1
ATOM 798 C C . ARG A 1 108 ? 9.435 -13.880 6.337 1.00 91.44 108 ARG A C 1
ATOM 800 O O . ARG A 1 108 ? 8.788 -13.757 7.370 1.00 91.44 108 ARG A O 1
ATOM 807 N N . SER A 1 109 ? 10.620 -13.306 6.148 1.00 94.25 109 SER A N 1
ATOM 808 C CA . SER A 1 109 ? 11.306 -12.524 7.187 1.00 94.25 109 SER A CA 1
ATOM 809 C C . SER A 1 109 ? 10.888 -11.052 7.242 1.00 94.25 109 SER A C 1
ATOM 811 O O . SER A 1 109 ? 11.276 -10.360 8.175 1.00 94.25 109 SER A O 1
ATOM 813 N N . VAL A 1 110 ? 10.152 -10.558 6.241 1.00 95.25 110 VAL A N 1
ATOM 814 C CA . VAL A 1 110 ? 9.924 -9.117 6.035 1.00 95.25 110 VAL A CA 1
ATOM 815 C C . VAL A 1 110 ? 8.460 -8.734 6.223 1.00 95.25 110 VAL A C 1
ATOM 817 O O . VAL A 1 110 ? 8.165 -7.736 6.874 1.00 95.25 110 VAL A O 1
ATOM 820 N N . ALA A 1 111 ? 7.533 -9.503 5.653 1.00 97.56 111 ALA A N 1
ATOM 821 C CA . ALA A 1 111 ? 6.111 -9.178 5.682 1.00 97.56 111 ALA A CA 1
ATOM 822 C C . ALA A 1 111 ? 5.244 -10.438 5.688 1.00 97.56 111 ALA A C 1
ATOM 824 O O . ALA A 1 111 ? 5.636 -11.497 5.193 1.00 97.56 111 ALA A 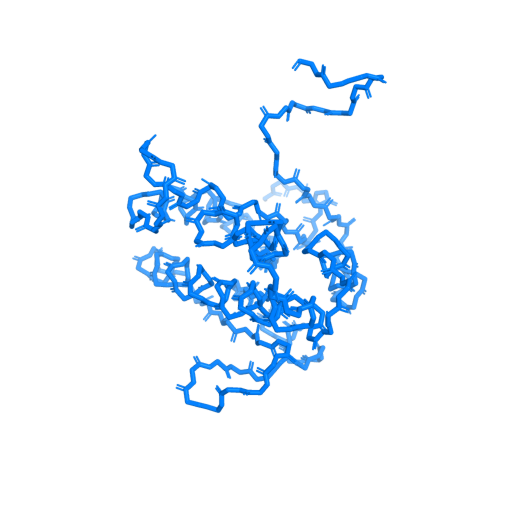O 1
ATOM 825 N N . GLU A 1 112 ? 4.024 -10.314 6.213 1.00 97.88 112 GLU A N 1
ATOM 826 C CA . GLU A 1 112 ? 3.050 -11.397 6.118 1.00 97.88 112 GLU A CA 1
ATOM 827 C C . GLU A 1 112 ? 2.684 -11.636 4.639 1.00 97.88 112 GLU A C 1
ATOM 829 O O . GLU A 1 112 ? 2.543 -10.677 3.879 1.00 97.88 112 GLU A O 1
ATOM 834 N N . PRO A 1 113 ? 2.455 -12.881 4.194 1.00 97.81 113 PRO A N 1
ATOM 835 C CA . PRO A 1 113 ? 1.835 -13.097 2.893 1.00 97.81 113 PRO A CA 1
ATOM 836 C C . PRO A 1 113 ? 0.419 -12.507 2.890 1.00 97.81 113 PRO A C 1
ATOM 838 O O . PRO A 1 113 ? -0.313 -12.613 3.885 1.00 97.81 113 PRO A O 1
ATOM 841 N N . TYR A 1 114 ? 0.010 -11.910 1.770 1.00 98.25 114 TYR A N 1
ATOM 842 C CA . TYR A 1 114 ? -1.368 -11.477 1.594 1.00 98.25 114 TYR A CA 1
ATOM 843 C C . TYR A 1 114 ? -2.299 -12.687 1.616 1.00 98.25 114 TYR A C 1
ATOM 845 O O . TYR A 1 114 ? -2.261 -13.563 0.755 1.00 98.25 114 TYR A O 1
ATOM 853 N N . ILE A 1 115 ? -3.174 -12.708 2.616 1.00 98.12 115 ILE A N 1
ATOM 854 C CA . ILE A 1 115 ? -4.265 -13.667 2.727 1.00 98.12 115 ILE A CA 1
ATOM 855 C C . ILE A 1 115 ? -5.511 -12.850 3.025 1.00 98.12 115 ILE A C 1
ATOM 857 O O . ILE A 1 115 ? -5.626 -12.276 4.110 1.00 98.12 115 ILE A O 1
ATOM 861 N N . ARG A 1 116 ? -6.472 -12.835 2.096 1.00 98.38 116 ARG A N 1
ATOM 862 C CA . ARG A 1 116 ? -7.710 -12.041 2.181 1.00 98.38 116 ARG A CA 1
ATOM 863 C C . ARG A 1 116 ? -8.360 -12.065 3.568 1.00 98.38 116 ARG A C 1
ATOM 865 O O . ARG A 1 116 ? -8.622 -11.023 4.161 1.00 98.38 116 ARG A O 1
ATOM 872 N N . ARG A 1 117 ? -8.592 -13.262 4.121 1.00 98.38 117 ARG A N 1
ATOM 873 C CA . ARG A 1 117 ? -9.221 -13.430 5.447 1.00 98.38 117 ARG A CA 1
ATOM 874 C C . ARG A 1 117 ? -8.380 -12.829 6.580 1.00 98.38 117 ARG A C 1
ATOM 876 O O . ARG A 1 117 ? -8.939 -12.305 7.538 1.00 98.38 117 ARG A O 1
ATOM 883 N N . ARG A 1 118 ? -7.050 -12.870 6.467 1.00 98.44 118 ARG A N 1
ATOM 884 C CA . ARG A 1 118 ? -6.130 -12.269 7.442 1.00 98.44 118 ARG A CA 1
ATOM 885 C C . ARG A 1 118 ? -6.159 -10.742 7.360 1.00 98.44 118 ARG A C 1
ATOM 887 O O . ARG A 1 118 ? -6.242 -10.105 8.403 1.00 98.44 118 ARG A O 1
ATOM 894 N N . ALA A 1 119 ? -6.163 -10.178 6.149 1.00 98.69 119 ALA A N 1
ATOM 895 C CA . ALA A 1 119 ? -6.306 -8.737 5.929 1.00 98.69 119 ALA A CA 1
ATOM 896 C C . ALA A 1 119 ? -7.595 -8.205 6.576 1.00 98.69 119 ALA A C 1
ATOM 898 O O . ALA A 1 119 ? -7.552 -7.292 7.398 1.00 98.69 119 ALA A O 1
ATOM 899 N N . ILE A 1 120 ? -8.731 -8.850 6.285 1.00 98.81 120 ILE A N 1
ATOM 900 C CA . ILE A 1 120 ? -10.037 -8.505 6.866 1.00 98.81 120 ILE A CA 1
ATOM 901 C C . ILE A 1 120 ? -9.990 -8.590 8.394 1.00 98.81 120 ILE A C 1
ATOM 903 O O . ILE A 1 120 ? -10.426 -7.666 9.075 1.00 98.81 120 ILE A O 1
ATOM 907 N N . ARG A 1 121 ? -9.397 -9.652 8.951 1.00 98.69 121 ARG A N 1
ATOM 908 C CA . ARG A 1 121 ? -9.301 -9.815 10.404 1.00 98.69 121 ARG A CA 1
ATOM 909 C C . ARG A 1 121 ? -8.439 -8.743 11.075 1.00 98.69 121 ARG A C 1
ATOM 911 O O . ARG A 1 121 ? -8.721 -8.370 12.211 1.00 98.69 121 ARG A O 1
ATOM 918 N N . HIS A 1 122 ? -7.382 -8.268 10.418 1.00 98.81 122 HIS A N 1
ATOM 919 C CA . HIS A 1 122 ? -6.582 -7.146 10.918 1.00 98.81 122 HIS A CA 1
ATOM 920 C C . HIS A 1 122 ? -7.398 -5.849 10.923 1.00 98.81 122 HIS A C 1
ATOM 922 O O . HIS A 1 122 ? -7.422 -5.167 11.946 1.00 98.81 122 HIS A O 1
ATOM 928 N N . LEU A 1 123 ? -8.129 -5.570 9.840 1.00 98.75 123 LEU A N 1
ATOM 929 C CA . LEU A 1 123 ? -9.015 -4.406 9.729 1.00 98.75 123 LEU A CA 1
ATOM 930 C C . LEU A 1 123 ? -10.119 -4.415 10.800 1.00 98.75 123 LEU A C 1
ATOM 932 O O . LEU A 1 123 ? -10.342 -3.410 11.466 1.00 98.75 123 LEU A O 1
ATOM 936 N N . GLU A 1 124 ? -10.763 -5.561 11.037 1.00 98.44 124 GLU A N 1
ATOM 937 C CA . GLU A 1 124 ? -11.764 -5.738 12.105 1.00 98.44 124 GLU A CA 1
ATOM 938 C C . GLU A 1 124 ? -11.210 -5.476 13.509 1.00 98.44 124 GLU A C 1
ATOM 940 O O . GLU A 1 124 ? -11.939 -5.026 14.387 1.00 98.44 124 GLU A O 1
ATOM 945 N N . LYS A 1 125 ? -9.919 -5.751 13.727 1.00 98.44 125 LYS A N 1
ATOM 946 C CA . LYS A 1 125 ? -9.217 -5.480 14.990 1.00 98.44 125 LYS A CA 1
ATOM 947 C C . LYS A 1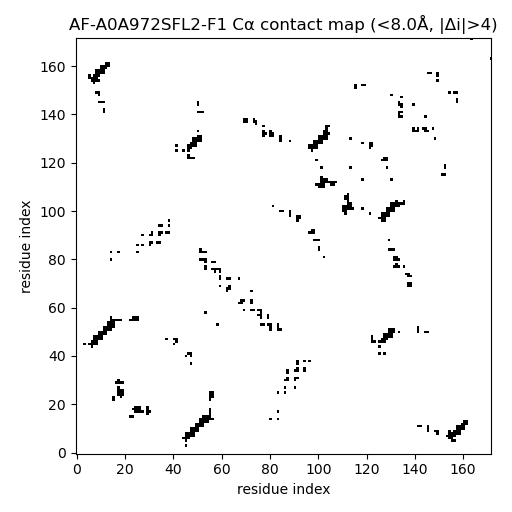 125 ? -8.749 -4.027 15.114 1.00 98.44 125 LYS A C 1
ATOM 949 O O . LYS A 1 125 ? -7.998 -3.721 16.036 1.00 98.44 125 LYS A O 1
ATOM 954 N N . GLY A 1 126 ? -9.138 -3.155 14.184 1.00 98.00 126 GLY A N 1
ATOM 955 C CA . GLY A 1 126 ? -8.745 -1.751 14.180 1.00 98.00 126 GLY A CA 1
ATOM 956 C C . GLY A 1 126 ? -7.279 -1.530 13.814 1.00 98.00 126 GLY A C 1
ATOM 957 O O . GLY A 1 126 ? -6.703 -0.529 14.224 1.00 98.00 126 GLY A O 1
ATOM 958 N N . ARG A 1 127 ? -6.647 -2.451 13.077 1.00 98.75 127 ARG A N 1
ATOM 959 C CA . ARG A 1 127 ? -5.280 -2.263 12.567 1.00 98.75 127 ARG A CA 1
ATOM 960 C C . ARG A 1 127 ? -5.324 -1.595 11.202 1.00 98.75 127 ARG A C 1
ATOM 962 O O . ARG A 1 127 ? -6.223 -1.884 10.411 1.00 98.75 127 ARG A O 1
ATOM 969 N N . VAL A 1 128 ? -4.320 -0.779 10.895 1.00 98.81 128 VAL A N 1
ATOM 970 C CA . VAL A 1 128 ? -4.070 -0.355 9.512 1.00 98.81 128 VAL A CA 1
ATOM 971 C C . VAL A 1 128 ? -3.415 -1.512 8.758 1.00 98.81 128 VAL A C 1
ATOM 973 O O . VAL A 1 128 ? -2.537 -2.192 9.292 1.0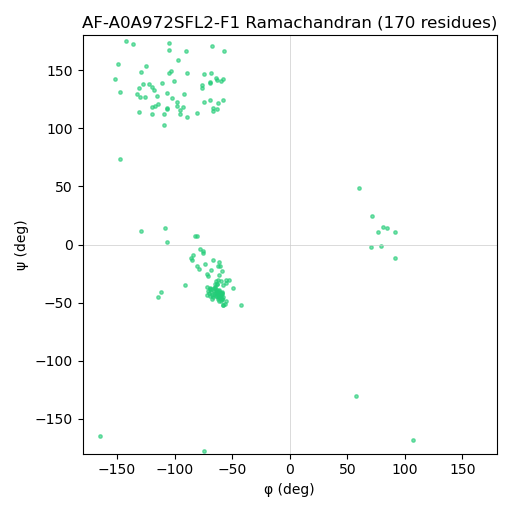0 98.81 128 VAL A O 1
ATOM 976 N N . VAL A 1 129 ? -3.842 -1.762 7.520 1.00 98.88 129 VAL A N 1
ATOM 977 C CA . VAL A 1 129 ? -3.258 -2.813 6.670 1.00 98.88 129 VAL A CA 1
ATOM 978 C C . VAL A 1 129 ? -2.633 -2.188 5.431 1.00 98.88 129 VAL A C 1
ATOM 980 O O . VAL A 1 129 ? -3.334 -1.578 4.630 1.00 98.88 129 VAL A O 1
ATOM 983 N N . ILE A 1 130 ? -1.328 -2.368 5.245 1.00 98.88 130 ILE A N 1
ATOM 984 C CA . ILE A 1 130 ? -0.603 -1.917 4.055 1.00 98.88 130 ILE A CA 1
ATOM 985 C C . ILE A 1 130 ? -0.358 -3.127 3.151 1.00 98.88 130 ILE A C 1
ATOM 987 O O . ILE A 1 130 ? 0.183 -4.141 3.583 1.00 98.88 130 ILE A O 1
ATOM 991 N N . LEU A 1 131 ? -0.770 -3.023 1.895 1.00 98.69 131 LEU A N 1
ATOM 992 C CA . LEU A 1 131 ? -0.730 -4.079 0.892 1.00 98.69 131 LEU A CA 1
ATOM 993 C C . LEU A 1 131 ? 0.339 -3.725 -0.148 1.00 98.69 131 LEU A C 1
ATOM 995 O O . LEU A 1 131 ? 0.133 -2.855 -0.998 1.00 98.69 131 LEU A O 1
ATOM 999 N N . GLY A 1 132 ? 1.494 -4.379 -0.046 1.00 98.19 132 GLY A N 1
ATOM 1000 C CA . GLY A 1 132 ? 2.633 -4.212 -0.946 1.00 98.19 132 GLY A CA 1
ATOM 1001 C C . GLY A 1 132 ? 2.796 -5.380 -1.926 1.00 98.19 132 GLY A C 1
ATOM 1002 O O . GLY A 1 132 ? 2.081 -6.382 -1.875 1.00 98.19 132 GLY A O 1
ATOM 1003 N N . GLY A 1 133 ? 3.730 -5.238 -2.864 1.00 97.88 133 GLY A N 1
ATOM 1004 C CA . GLY A 1 133 ? 3.977 -6.217 -3.926 1.00 97.88 133 GLY A CA 1
ATOM 1005 C C . GLY A 1 133 ? 2.947 -6.180 -5.062 1.00 97.88 133 GLY A C 1
ATOM 1006 O O . GLY A 1 133 ? 2.925 -7.076 -5.898 1.00 97.88 133 GLY A O 1
ATOM 1007 N N . GLY A 1 134 ? 2.079 -5.164 -5.111 1.00 97.38 134 GLY A N 1
ATOM 1008 C CA . GLY A 1 134 ? 1.058 -5.021 -6.152 1.00 97.38 134 GLY A CA 1
ATOM 1009 C C . GLY A 1 134 ? 0.110 -6.226 -6.236 1.00 97.38 134 GLY A C 1
ATOM 1010 O O . GLY A 1 134 ? -0.453 -6.676 -5.234 1.00 97.38 134 GLY A O 1
ATOM 1011 N N . THR A 1 135 ? -0.092 -6.746 -7.447 1.00 97.81 135 THR A N 1
ATOM 1012 C CA . THR A 1 135 ? -0.849 -7.990 -7.673 1.00 97.81 135 THR A CA 1
ATOM 1013 C C . THR A 1 135 ? 0.010 -9.245 -7.487 1.00 97.81 135 THR A C 1
ATOM 1015 O O . THR A 1 135 ? -0.541 -10.342 -7.493 1.00 97.81 135 THR A O 1
ATOM 1018 N N . GLY A 1 136 ? 1.333 -9.101 -7.342 1.00 97.38 136 GLY A N 1
ATOM 1019 C CA . GLY A 1 136 ? 2.307 -10.196 -7.402 1.00 97.38 136 GLY A CA 1
ATOM 1020 C C . GLY A 1 136 ? 2.651 -10.645 -8.827 1.00 97.38 136 GLY A C 1
ATOM 1021 O O . GLY A 1 136 ? 3.483 -11.532 -8.998 1.00 97.38 136 GLY A O 1
ATOM 1022 N N . ASN A 1 137 ? 2.038 -10.036 -9.846 1.00 97.94 137 ASN A N 1
ATOM 1023 C CA . ASN A 1 137 ? 2.200 -10.412 -11.246 1.00 97.94 137 ASN A CA 1
ATOM 1024 C C . ASN A 1 137 ? 2.761 -9.234 -12.060 1.00 97.94 137 ASN A C 1
ATOM 1026 O O . ASN A 1 137 ? 2.265 -8.111 -11.911 1.00 97.94 137 ASN A O 1
ATOM 1030 N N . PRO A 1 138 ? 3.745 -9.470 -12.946 1.00 96.25 138 PRO A N 1
ATOM 1031 C CA . PRO A 1 138 ? 4.154 -8.490 -13.945 1.00 96.25 138 PRO A CA 1
ATOM 1032 C C . PRO A 1 138 ? 3.002 -8.044 -14.853 1.00 96.25 138 PRO A C 1
ATOM 1034 O O . PRO A 1 138 ? 1.957 -8.687 -14.907 1.00 96.25 138 PRO A O 1
ATOM 1037 N N . TYR A 1 139 ? 3.214 -6.964 -15.602 1.00 95.38 139 TYR A N 1
ATOM 1038 C CA . TYR A 1 139 ? 2.267 -6.329 -16.529 1.00 95.38 139 TYR A CA 1
ATOM 1039 C C . TYR A 1 139 ? 1.081 -5.605 -15.877 1.00 95.38 139 TYR A C 1
ATOM 1041 O O . TYR A 1 139 ? 0.308 -4.951 -16.577 1.00 95.38 139 TYR A O 1
ATOM 1049 N N . PHE A 1 140 ? 0.966 -5.633 -14.548 1.00 96.38 140 PHE A N 1
ATOM 1050 C CA . PHE A 1 140 ? -0.090 -4.942 -13.810 1.00 96.38 140 PHE A CA 1
ATOM 1051 C C . PHE A 1 140 ? 0.406 -3.678 -13.112 1.00 96.38 140 PHE A C 1
ATOM 1053 O O . PHE A 1 140 ? 1.538 -3.593 -12.638 1.00 96.38 140 PHE A O 1
ATOM 1060 N N . SER A 1 141 ? -0.481 -2.689 -13.007 1.00 94.62 141 SER A N 1
ATOM 1061 C CA . SER A 1 141 ? -0.204 -1.455 -12.278 1.00 94.62 141 SER A CA 1
ATOM 1062 C C . SER A 1 141 ? -0.608 -1.560 -10.804 1.00 94.62 141 SER A C 1
ATOM 1064 O O . SER A 1 141 ? -1.378 -2.428 -10.382 1.00 94.62 141 SER A O 1
ATOM 1066 N N . THR A 1 142 ? -0.136 -0.603 -10.007 1.00 95.75 142 THR A N 1
ATOM 1067 C CA . THR A 1 142 ? -0.574 -0.451 -8.610 1.00 95.75 142 THR A CA 1
ATOM 1068 C C . THR A 1 142 ? -2.029 0.004 -8.496 1.00 95.75 142 THR A C 1
ATOM 1070 O O . THR A 1 142 ? -2.659 -0.269 -7.479 1.00 95.75 142 THR A O 1
ATOM 1073 N N . ASP A 1 143 ? -2.588 0.632 -9.535 1.00 97.00 143 ASP A N 1
ATOM 1074 C CA . ASP A 1 143 ? -4.016 0.964 -9.596 1.00 97.00 143 ASP A CA 1
ATOM 1075 C C . ASP A 1 143 ? -4.853 -0.316 -9.757 1.00 97.00 143 ASP A C 1
ATOM 1077 O O . ASP A 1 143 ? -5.844 -0.494 -9.049 1.00 97.00 143 ASP A O 1
ATOM 1081 N N . THR A 1 144 ? -4.409 -1.263 -10.595 1.00 97.56 144 THR A N 1
ATOM 1082 C CA . THR A 1 144 ? -5.061 -2.579 -10.714 1.00 97.56 144 THR A CA 1
ATOM 1083 C C . THR A 1 144 ? -4.997 -3.355 -9.402 1.00 97.56 144 THR A C 1
ATOM 1085 O O . THR A 1 144 ? -5.997 -3.929 -8.974 1.00 97.56 144 THR A O 1
ATOM 1088 N N . ALA A 1 145 ? -3.844 -3.335 -8.726 1.00 97.69 145 ALA A N 1
ATOM 1089 C CA . ALA A 1 145 ? -3.712 -3.938 -7.405 1.00 97.69 145 ALA A CA 1
ATOM 1090 C C . ALA A 1 145 ? -4.684 -3.306 -6.399 1.00 97.69 145 ALA A C 1
ATOM 1092 O O . ALA A 1 145 ? -5.373 -4.024 -5.684 1.00 97.69 145 ALA A O 1
ATOM 1093 N N . ALA A 1 146 ? -4.788 -1.977 -6.370 1.00 98.50 146 ALA A N 1
ATOM 1094 C CA . ALA A 1 146 ? -5.698 -1.280 -5.470 1.00 98.50 146 ALA A CA 1
ATOM 1095 C C . ALA A 1 146 ? -7.170 -1.634 -5.719 1.00 98.50 146 ALA A C 1
ATOM 1097 O O . ALA A 1 146 ? -7.887 -1.908 -4.758 1.00 98.50 146 ALA A O 1
ATOM 1098 N N . ALA A 1 147 ? -7.600 -1.706 -6.981 1.00 98.50 147 ALA A N 1
ATOM 1099 C CA . ALA A 1 147 ? -8.947 -2.145 -7.343 1.00 98.50 147 ALA A CA 1
ATOM 1100 C C . ALA A 1 147 ? -9.225 -3.589 -6.896 1.00 98.50 147 ALA A C 1
ATOM 1102 O O . ALA A 1 147 ? -10.222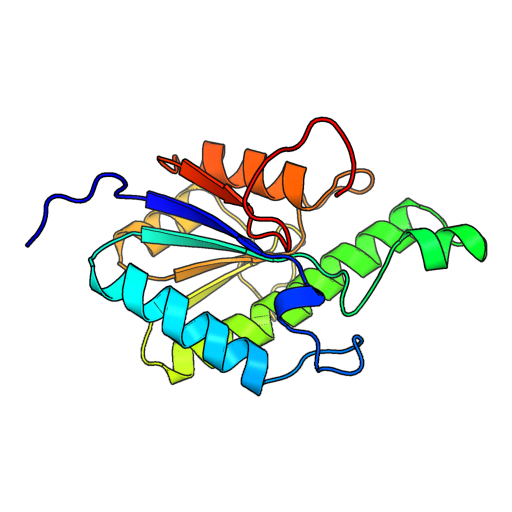 -3.845 -6.217 1.00 98.50 147 ALA A O 1
ATOM 1103 N N . LEU A 1 148 ? -8.305 -4.514 -7.193 1.00 98.50 148 LEU A N 1
ATOM 1104 C CA . LEU A 1 148 ? -8.401 -5.911 -6.769 1.00 98.50 148 LEU A CA 1
ATOM 1105 C C . LEU A 1 148 ? -8.506 -6.026 -5.242 1.00 98.50 148 LEU A C 1
ATOM 1107 O O . LEU A 1 148 ? -9.437 -6.640 -4.722 1.00 98.50 148 LEU A O 1
ATOM 1111 N N . ARG A 1 149 ? -7.579 -5.394 -4.513 1.00 98.62 149 ARG A N 1
ATOM 1112 C CA . ARG A 1 149 ? -7.537 -5.471 -3.050 1.00 98.62 149 ARG A CA 1
ATOM 1113 C C . ARG A 1 149 ? -8.765 -4.838 -2.409 1.00 98.62 149 ARG A C 1
ATOM 1115 O O . ARG A 1 149 ? -9.254 -5.384 -1.424 1.00 98.62 149 ARG A O 1
ATOM 1122 N N . ALA A 1 150 ? -9.282 -3.741 -2.964 1.00 98.69 150 ALA A N 1
ATOM 1123 C CA . ALA A 1 150 ? -10.484 -3.078 -2.466 1.00 98.69 150 ALA A CA 1
ATOM 1124 C C . ALA A 1 150 ? -11.701 -4.007 -2.562 1.00 98.69 150 ALA A C 1
ATOM 1126 O O . ALA A 1 150 ? -12.423 -4.163 -1.576 1.00 98.69 150 ALA A O 1
ATOM 1127 N N . MET A 1 151 ? -11.874 -4.691 -3.699 1.00 98.44 151 MET A N 1
ATOM 1128 C CA . MET A 1 151 ? -12.919 -5.706 -3.861 1.00 98.44 151 MET A CA 1
ATOM 1129 C C . MET A 1 151 ? -12.740 -6.876 -2.889 1.00 98.44 151 MET A C 1
ATOM 1131 O O . MET A 1 151 ? -13.689 -7.278 -2.219 1.00 98.44 151 MET A O 1
ATOM 1135 N N . GLU A 1 152 ? -11.527 -7.419 -2.766 1.00 98.44 152 GLU A N 1
ATOM 1136 C CA . GLU A 1 152 ? -11.277 -8.576 -1.904 1.00 98.44 152 GLU A CA 1
ATOM 1137 C C . GLU A 1 152 ? -11.562 -8.267 -0.432 1.00 98.44 152 GLU A C 1
ATOM 1139 O O . GLU A 1 152 ? -12.229 -9.052 0.247 1.00 98.44 152 GLU A O 1
ATOM 1144 N N . ILE A 1 153 ? -11.099 -7.125 0.076 1.00 98.56 153 ILE A N 1
ATOM 114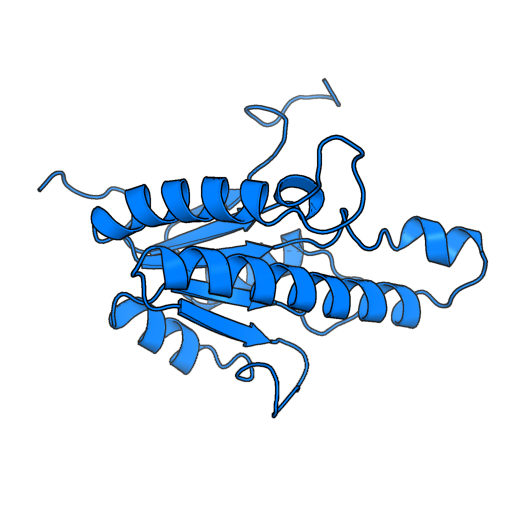5 C CA . ILE A 1 153 ? -11.367 -6.735 1.462 1.00 98.56 153 ILE A CA 1
ATOM 1146 C C . ILE A 1 153 ? -12.777 -6.171 1.645 1.00 98.56 153 ILE A C 1
ATOM 1148 O O . ILE A 1 153 ? -13.128 -5.879 2.778 1.00 98.56 153 ILE A O 1
ATOM 1152 N N . GLY A 1 154 ? -13.585 -6.009 0.594 1.00 98.25 154 GLY A N 1
ATOM 1153 C CA . GLY A 1 154 ? -14.914 -5.400 0.688 1.00 98.25 154 GLY A CA 1
ATOM 1154 C C . GLY A 1 154 ? -14.857 -3.967 1.215 1.00 98.25 154 GLY A C 1
ATOM 1155 O O . GLY A 1 154 ? -15.535 -3.649 2.188 1.00 98.25 154 GLY A O 1
ATOM 1156 N N . ALA A 1 155 ? -13.973 -3.141 0.653 1.00 98.62 155 ALA A N 1
ATOM 1157 C CA . ALA A 1 155 ? -13.943 -1.714 0.945 1.00 98.62 155 ALA A CA 1
ATOM 1158 C C . ALA A 1 155 ? -15.186 -1.029 0.360 1.00 98.62 155 ALA A C 1
ATOM 1160 O O . ALA A 1 155 ? -15.577 -1.313 -0.770 1.00 98.62 155 ALA A O 1
ATOM 1161 N N . ASP A 1 156 ? -15.765 -0.096 1.111 1.00 98.50 156 ASP A N 1
ATOM 1162 C CA . ASP A 1 156 ? -16.916 0.696 0.673 1.00 98.50 156 ASP A CA 1
ATOM 1163 C C . ASP A 1 156 ? -16.516 1.706 -0.414 1.00 98.50 156 ASP A C 1
ATOM 1165 O O . ASP A 1 156 ? -17.337 2.115 -1.231 1.00 98.50 156 ASP A O 1
ATOM 1169 N N . VAL A 1 157 ? -15.244 2.123 -0.417 1.00 98.44 157 VAL A N 1
ATOM 1170 C CA . VAL A 1 157 ? -14.679 3.028 -1.419 1.00 98.44 157 VAL A CA 1
ATOM 1171 C C . VAL A 1 157 ? -13.178 2.792 -1.612 1.00 98.44 157 VAL A C 1
ATOM 1173 O O . VAL A 1 157 ? -12.429 2.551 -0.657 1.00 98.44 157 VAL A O 1
ATOM 1176 N N . LEU A 1 158 ? -12.740 2.900 -2.867 1.00 98.31 158 LEU A N 1
ATOM 1177 C CA . LEU A 1 158 ? -11.341 3.033 -3.262 1.00 98.31 158 LEU A CA 1
ATOM 1178 C C . LEU A 1 158 ? -11.036 4.514 -3.515 1.00 98.31 158 LEU A C 1
ATOM 1180 O O . LEU A 1 158 ? -11.627 5.124 -4.400 1.00 98.31 158 LEU A O 1
ATOM 1184 N N . ILE A 1 159 ? -10.099 5.084 -2.761 1.00 97.44 159 ILE A N 1
ATOM 1185 C CA . ILE A 1 159 ? -9.686 6.485 -2.885 1.00 97.44 159 ILE A CA 1
ATOM 1186 C C . ILE A 1 159 ? -8.284 6.522 -3.485 1.00 97.44 159 ILE A C 1
ATOM 1188 O O . ILE A 1 159 ? -7.315 6.114 -2.842 1.00 97.44 159 ILE A O 1
ATOM 1192 N N . LYS A 1 160 ? -8.163 7.025 -4.716 1.00 95.44 160 LYS A N 1
ATOM 1193 C CA . LYS A 1 160 ? -6.873 7.241 -5.378 1.00 95.44 160 LYS A CA 1
ATOM 1194 C C . LYS A 1 160 ? -6.356 8.641 -5.052 1.00 95.44 160 LYS A C 1
ATOM 1196 O O . LYS A 1 160 ? -6.893 9.623 -5.548 1.00 95.44 160 LYS A O 1
ATOM 1201 N N . ALA A 1 161 ? -5.298 8.728 -4.251 1.00 89.44 161 ALA A N 1
ATOM 1202 C CA . ALA A 1 161 ? -4.602 9.986 -4.011 1.00 89.44 161 ALA A CA 1
ATOM 1203 C C . ALA A 1 161 ? -3.759 10.356 -5.239 1.00 89.44 161 ALA A C 1
ATOM 1205 O O . ALA A 1 161 ? -2.904 9.579 -5.678 1.00 89.44 161 ALA A O 1
ATOM 1206 N N . THR A 1 162 ? -4.007 11.538 -5.792 1.00 84.69 162 THR A N 1
ATOM 1207 C CA . THR A 1 162 ? -3.323 12.070 -6.972 1.00 84.69 162 THR A CA 1
ATOM 1208 C C . THR A 1 162 ? -2.963 13.544 -6.751 1.00 84.69 162 THR A C 1
ATOM 1210 O O . THR A 1 162 ? -3.299 14.112 -5.713 1.00 84.69 162 THR A O 1
ATOM 1213 N N . LYS A 1 163 ? -2.194 14.127 -7.676 1.00 80.88 163 LYS A N 1
ATOM 1214 C CA . LYS A 1 163 ? -1.766 15.539 -7.637 1.00 80.88 163 LYS A CA 1
ATOM 1215 C C . LYS A 1 163 ? -2.839 16.507 -8.143 1.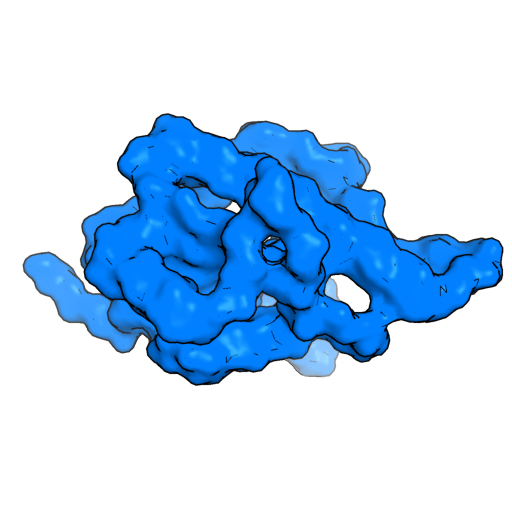00 80.88 163 LYS A C 1
ATOM 1217 O O . LYS A 1 163 ? -2.756 17.693 -7.854 1.00 80.88 163 LYS A O 1
ATOM 1222 N N . VAL A 1 164 ? -3.817 15.988 -8.877 1.00 83.50 164 VAL A N 1
ATOM 1223 C CA . VAL A 1 164 ? -4.998 16.715 -9.353 1.00 83.50 164 VAL A CA 1
ATOM 1224 C C . VAL A 1 164 ? -6.178 16.474 -8.407 1.00 83.50 164 VAL A C 1
ATOM 1226 O O . VAL A 1 164 ? -6.184 15.506 -7.645 1.00 83.50 164 VAL A O 1
ATOM 1229 N N . ASP A 1 165 ? -7.172 17.351 -8.404 1.00 84.62 165 ASP A N 1
ATOM 1230 C CA . ASP A 1 165 ? -8.329 17.250 -7.501 1.00 84.62 165 ASP A CA 1
ATOM 1231 C C . ASP A 1 165 ? -9.443 16.325 -8.033 1.00 84.62 165 ASP A C 1
ATOM 1233 O O . ASP A 1 165 ? -10.319 15.908 -7.272 1.00 84.62 165 ASP A O 1
ATOM 1237 N N . GLY A 1 166 ? -9.386 15.946 -9.312 1.00 87.25 166 GLY A N 1
ATOM 1238 C CA . GLY A 1 166 ? -10.420 15.148 -9.954 1.00 87.25 166 GLY A CA 1
ATOM 1239 C C . GLY A 1 166 ? -10.004 14.520 -11.281 1.00 87.25 166 GLY A C 1
ATOM 1240 O O . GLY A 1 166 ? -8.824 14.397 -11.610 1.00 87.25 166 GLY A O 1
ATOM 1241 N N . VAL A 1 167 ? -11.012 14.061 -12.021 1.00 85.69 167 VAL A N 1
ATOM 1242 C CA . VAL A 1 167 ? -10.853 13.543 -13.383 1.00 85.69 167 VAL A CA 1
ATOM 1243 C C . VAL A 1 167 ? -11.219 14.660 -14.349 1.00 85.69 167 VAL A C 1
ATOM 1245 O O . VAL A 1 167 ? -12.332 15.178 -14.292 1.00 85.69 167 VAL A O 1
ATOM 1248 N N . TYR A 1 168 ? -10.276 14.995 -15.221 1.00 88.00 168 TYR A N 1
ATOM 1249 C CA . TYR A 1 168 ? -10.415 15.997 -16.271 1.00 88.00 168 TYR A CA 1
ATOM 1250 C C . TYR A 1 168 ? -10.586 15.319 -17.636 1.00 88.00 168 TYR A C 1
ATOM 1252 O O . TYR A 1 168 ? -10.382 14.110 -17.776 1.00 88.00 168 TYR A O 1
ATOM 1260 N N . ASP A 1 169 ? -10.983 16.095 -18.637 1.00 88.69 169 ASP A N 1
ATOM 1261 C CA . ASP A 1 169 ? -11.067 15.676 -20.038 1.00 88.69 169 ASP A CA 1
ATOM 1262 C C . ASP A 1 169 ? -9.684 15.500 -20.698 1.00 88.69 169 ASP A C 1
ATOM 1264 O O . ASP A 1 169 ? -9.550 14.690 -21.617 1.00 88.69 169 ASP A O 1
ATOM 1268 N N . ALA A 1 170 ? -8.655 16.190 -20.193 1.00 86.25 170 ALA A N 1
ATOM 1269 C CA . ALA A 1 170 ? -7.248 16.053 -20.578 1.00 86.25 170 ALA A CA 1
ATOM 1270 C C . ALA A 1 170 ? -6.300 16.197 -19.366 1.00 86.25 170 ALA A C 1
ATOM 1272 O O . ALA A 1 170 ? -6.753 16.459 -18.255 1.00 86.25 170 ALA A O 1
ATOM 1273 N N . ASP A 1 171 ? -4.992 15.991 -19.571 1.00 80.25 171 ASP A N 1
ATOM 1274 C CA . ASP A 1 171 ? -3.964 16.236 -18.542 1.00 80.25 171 ASP A CA 1
ATOM 1275 C C . ASP A 1 171 ? -3.886 17.752 -18.247 1.00 80.25 171 ASP A C 1
ATOM 1277 O O . ASP A 1 171 ? -3.595 18.510 -19.180 1.00 80.25 171 ASP A O 1
ATOM 1281 N N . PRO A 1 172 ? -4.233 18.202 -17.025 1.00 74.31 172 PRO A N 1
ATOM 1282 C CA . PRO A 1 172 ? -4.341 19.621 -16.678 1.00 74.31 172 PRO A CA 1
ATOM 1283 C C . PRO A 1 172 ? -3.001 20.307 -16.366 1.00 74.31 172 PRO A C 1
ATOM 1285 O O . PRO A 1 172 ? -2.007 19.618 -16.038 1.00 74.31 172 PRO A O 1
#

Mean predicted aligned error: 3.36 Å

Nearest PDB structures (foldseek):
  2v4y-assembly1_C  TM=9.804E-01  e=9.306E-23  Escherichia coli K-12
  7bes-assembly1_C-2  TM=9.698E-01  e=5.373E-23  Mycobacterium tuberculosis
  2bne-assembly1_A  TM=9.791E-01  e=2.967E-22  Escherichia coli K-12
  2a1f-assembly1_C  TM=9.794E-01  e=4.025E-22  Haemophilus influenzae
  2bnd-assembly1_A  TM=9.786E-01  e=4.547E-22  Escherichia coli

Sequence (172 aa):
MPQLKYKRILLKLSGEALAPPEGRGVDPKAAEVLAKRIGEVHRLGVQVAVVIGAGNLWRGAEGLARGMDRATADYMGMLATMMNALALMDAIERAGIPTRVQSAIEMRSVAEPYIRRRAIRHLEKGRVVILGGGTGNPYFSTDTAAALRAMEIGADVLIKATKVDGVYDADP

Secondary structure (DSSP, 8-state):
-PPPS-SEEEEEE-GGGG--TTSSS--HHHHHHHHHHHHHHHTTT-EEEEEE--TTT--HHHHHTTT--HHHHHHHHHHHHHHHHHHHHHHHHHTT--EEEEESS--TTTSEEP-HHHHHHHHHTT-EEEEESTTSSTT--HHHHHHHHHHHHT-SEEEE--SSSS--SS--

Solvent-accessible surface area (backbone atoms only — not comparable to full-atom values): 9187 Å² total; per-residue (Å²): 129,82,84,70,92,56,58,29,36,24,39,32,39,51,19,53,67,26,21,39,97,89,50,61,44,79,27,69,67,37,22,38,56,51,23,52,55,52,47,59,49,40,73,74,68,34,24,44,33,35,29,50,29,20,64,10,75,41,54,50,68,65,38,47,79,71,72,44,57,66,55,60,31,38,49,54,31,24,54,35,9,38,55,50,43,52,51,39,40,53,30,26,41,77,70,73,40,59,59,44,55,24,20,48,49,89,39,86,93,80,34,46,62,64,42,64,72,59,55,43,53,40,32,76,70,68,20,39,37,34,45,16,21,50,71,53,52,59,97,62,50,56,67,57,22,36,55,52,51,23,62,69,59,61,34,74,44,75,45,76,59,66,96,60,97,73,88,68,99,61,92,128